Protein AF-0000000072585091 (afdb_homodimer)

pLDDT: mean 92.66, std 7.79, range [59.12, 98.44]

Sequence (164 aa):
MRILNRCPHCRTRATARSSREMSLTFREVTYQCNNPECGHTYVVNMEFARTLSPSGTPNLSLNLPLSPHVRERLAQQLELPVMRILNRCPHCRTRATARSSREMSLTFREVTYQCNNPECGHTYVVNMEFARTLSPSGTPNLSLNLPLSPHVRERLAQQLELPV

Nearest PDB structures (foldseek):
  2qep-assembly1_A  TM=6.251E-01  e=2.769E-01  Homo sapiens
  2oc3-assembly1_A  TM=5.609E-01  e=5.089E-01  Homo sapiens
  4nnd-assembly1_A  TM=5.764E-01  e=9.942E-01  Homo sapiens
  4gfu-assembly1_A  TM=4.114E-01  e=4.240E-01  Homo sapiens
  4nnd-assembly3_D  TM=4.093E-01  e=5.409E-01  Homo sapiens

InterPro domains:
  IPR007684 Zinc finger, Ogr/Delta-type [PF04606] (6-52)

Solvent-accessible surface area (backbone atoms only — not comparable to full-atom values): 9106 Å² total; per-residue (Å²): 113,86,85,82,46,55,29,72,50,76,57,38,56,30,44,60,72,48,72,46,80,76,53,74,53,31,33,40,35,33,33,35,32,66,39,86,69,32,50,29,24,32,34,30,37,39,32,65,62,34,29,66,38,75,51,63,49,69,41,83,87,58,88,75,51,65,32,72,67,41,51,54,50,52,57,53,57,73,65,48,83,128,114,86,85,82,46,54,30,70,49,75,59,39,56,30,44,61,72,50,72,46,78,77,51,74,54,32,32,40,36,34,34,35,32,68,40,85,68,32,49,28,25,32,33,31,38,37,31,65,64,33,30,65,37,74,49,63,50,69,40,84,89,58,87,76,51,64,32,72,69,42,50,54,50,50,55,52,56,72,67,48,82,129

Foldseek 3Di:
DDDFDADPPPRATKDWDDKDDPDPFKIKTWIFGPDPVCRDIDIDIGGQDEDDDDDPDDDPVDDGHHDPVVVVVVVVVVVDDD/DDDFDADPPPRATKDWDDKDDPDPFKIKTWIFGPDPVCRDIDIDIGGQDEDDDDDPDDDPVDDGHHDPVVVVVVVVVVVDDD

Structure (mmCIF, N/CA/C/O backbone):
data_AF-0000000072585091-model_v1
#
loop_
_entity.id
_entity.type
_entity.pdbx_description
1 polymer 'Phage protein'
#
loop_
_atom_site.group_PDB
_atom_site.id
_atom_site.type_symbol
_atom_site.label_atom_id
_atom_site.label_alt_id
_atom_site.label_comp_id
_atom_site.label_asym_id
_atom_site.label_entity_id
_atom_site.label_seq_id
_atom_site.pdbx_PDB_ins_code
_atom_site.Cartn_x
_atom_site.Cartn_y
_atom_site.Cartn_z
_atom_site.occupancy
_atom_site.B_iso_or_equiv
_atom_site.auth_seq_id
_atom_site.auth_comp_id
_atom_site.auth_asym_id
_atom_site.auth_atom_id
_atom_site.pdbx_PDB_model_num
ATOM 1 N N . MET A 1 1 ? -5.234 -2.775 15.078 1 60.91 1 MET A N 1
ATOM 2 C CA . MET A 1 1 ? -5.785 -3.646 14.039 1 60.91 1 MET A CA 1
ATOM 3 C C . MET A 1 1 ? -4.758 -3.9 12.945 1 60.91 1 MET A C 1
ATOM 5 O O . MET A 1 1 ? -4.137 -2.963 12.438 1 60.91 1 MET A O 1
ATOM 9 N N . ARG A 1 2 ? -4.27 -5.148 12.773 1 74.69 2 ARG A N 1
ATOM 10 C CA . ARG A 1 2 ? -3.291 -5.488 11.75 1 74.69 2 ARG A CA 1
ATOM 11 C C . ARG A 1 2 ? -3.953 -5.602 10.375 1 74.69 2 ARG A C 1
ATOM 13 O O . ARG A 1 2 ? -4.91 -6.359 10.211 1 74.69 2 ARG A O 1
ATOM 20 N N . ILE A 1 3 ? -3.689 -4.602 9.461 1 82.81 3 ILE A N 1
ATOM 21 C CA . ILE A 1 3 ? -4.242 -4.668 8.109 1 82.81 3 ILE A CA 1
ATOM 22 C C . ILE A 1 3 ? -3.629 -5.848 7.359 1 82.81 3 ILE A C 1
ATOM 24 O O . ILE A 1 3 ? -2.404 -5.973 7.277 1 82.81 3 ILE A O 1
ATOM 28 N N . LEU A 1 4 ? -4.484 -6.777 6.992 1 85.12 4 LEU A N 1
ATOM 29 C CA . LEU A 1 4 ? -4.016 -7.984 6.32 1 85.12 4 LEU A CA 1
ATOM 30 C C . LEU A 1 4 ? -4.031 -7.805 4.805 1 85.12 4 LEU A C 1
ATOM 32 O O . LEU A 1 4 ? -4.938 -7.172 4.262 1 85.12 4 LEU A O 1
ATOM 36 N N . ASN A 1 5 ? -2.963 -8.281 4.176 1 92.12 5 ASN A N 1
ATOM 37 C CA . ASN A 1 5 ? -2.914 -8.391 2.723 1 92.12 5 ASN A CA 1
ATOM 38 C C . ASN A 1 5 ? -3.092 -9.836 2.264 1 92.12 5 ASN A C 1
ATOM 40 O O . ASN A 1 5 ? -2.449 -10.742 2.795 1 92.12 5 ASN A O 1
ATOM 44 N N . ARG A 1 6 ? -3.984 -9.969 1.316 1 96.12 6 ARG A N 1
ATOM 45 C CA . ARG A 1 6 ? -4.262 -11.32 0.838 1 96.12 6 ARG A CA 1
ATOM 46 C C . ARG A 1 6 ? -3.678 -11.539 -0.554 1 96.12 6 ARG A C 1
ATOM 48 O O . ARG A 1 6 ? -3.727 -10.641 -1.4 1 96.12 6 ARG A O 1
ATOM 55 N N . CYS A 1 7 ? -3.207 -12.727 -0.746 1 97.81 7 CYS A N 1
ATOM 56 C CA . CYS A 1 7 ? -2.695 -13.133 -2.049 1 97.81 7 CYS A CA 1
ATOM 57 C C . CYS A 1 7 ? -3.779 -13.031 -3.117 1 97.81 7 CYS A C 1
ATOM 59 O O . CYS A 1 7 ? -4.895 -13.516 -2.922 1 97.81 7 CYS A O 1
ATOM 61 N N . PRO A 1 8 ? -3.477 -12.461 -4.246 1 96.88 8 PRO A N 1
ATOM 62 C CA . PRO A 1 8 ? -4.496 -12.336 -5.289 1 96.88 8 PRO A CA 1
ATOM 63 C C . PRO A 1 8 ? -4.867 -13.68 -5.918 1 96.88 8 PRO A C 1
ATOM 65 O O . PRO A 1 8 ? -5.926 -13.805 -6.539 1 96.88 8 PRO A O 1
ATOM 68 N N . HIS A 1 9 ? -4.062 -14.602 -5.73 1 97.62 9 HIS A N 1
ATOM 69 C CA . HIS A 1 9 ? -4.289 -15.883 -6.383 1 97.62 9 HIS A CA 1
ATOM 70 C C . HIS A 1 9 ? -5.137 -16.812 -5.512 1 97.62 9 HIS A C 1
ATOM 72 O O . HIS A 1 9 ? -6.121 -17.375 -5.984 1 97.62 9 HIS A O 1
ATOM 78 N N . CYS A 1 10 ? -4.754 -16.953 -4.25 1 97.44 10 CYS A N 1
ATOM 79 C CA . CYS A 1 10 ? -5.41 -17.969 -3.436 1 97.44 10 CYS A CA 1
ATOM 80 C C . CYS A 1 10 ? -6.094 -17.344 -2.229 1 97.44 10 CYS A C 1
ATOM 82 O O . CYS A 1 10 ? -6.734 -18.031 -1.438 1 97.44 10 CYS A O 1
ATOM 84 N N . ARG A 1 11 ? -5.875 -16.156 -1.949 1 96.62 11 ARG A N 1
ATOM 85 C CA . ARG A 1 11 ? -6.543 -15.328 -0.948 1 96.62 11 ARG A CA 1
ATOM 86 C C . ARG A 1 11 ? -6.043 -15.656 0.455 1 96.62 11 ARG A C 1
ATOM 88 O O . A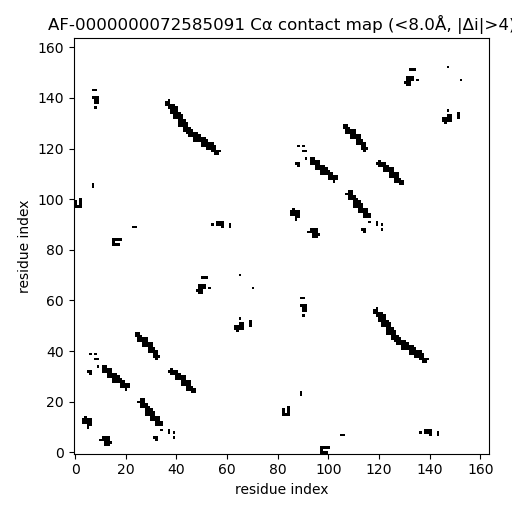RG A 1 11 ? -6.605 -15.188 1.446 1 96.62 11 ARG A O 1
ATOM 95 N N . THR A 1 12 ? -5.023 -16.453 0.562 1 97.81 12 THR A N 1
ATOM 96 C CA . THR A 1 12 ? -4.367 -16.656 1.848 1 97.81 12 THR A CA 1
ATOM 97 C C . THR A 1 12 ? -3.596 -15.406 2.266 1 97.81 12 THR A C 1
ATOM 99 O O . THR A 1 12 ? -3.18 -14.617 1.419 1 97.81 12 THR A O 1
ATOM 102 N N . ARG A 1 13 ? -3.4 -15.242 3.518 1 96.5 13 ARG A N 1
ATOM 103 C CA . ARG A 1 13 ? -2.662 -14.094 4.035 1 96.5 13 ARG A CA 1
ATOM 104 C C . ARG A 1 13 ? -1.242 -14.062 3.475 1 96.5 13 ARG A C 1
ATOM 106 O O . ARG A 1 13 ? -0.581 -15.094 3.385 1 96.5 13 ARG A O 1
ATOM 113 N N . ALA A 1 14 ? -0.889 -12.852 3.117 1 96.81 14 ALA A N 1
ATOM 114 C CA . ALA A 1 14 ? 0.485 -12.625 2.68 1 96.81 14 ALA A CA 1
ATOM 115 C C . ALA A 1 14 ? 1.237 -11.742 3.67 1 96.81 14 ALA A C 1
ATOM 117 O O . ALA A 1 14 ? 0.659 -10.82 4.258 1 96.81 14 ALA A O 1
ATOM 118 N N . THR A 1 15 ? 2.518 -12.016 3.781 1 95.62 15 THR A N 1
ATOM 119 C CA . THR A 1 15 ? 3.346 -11.258 4.715 1 95.62 15 THR A CA 1
ATOM 120 C C . THR A 1 15 ? 4.289 -10.32 3.969 1 95.62 15 THR A C 1
ATOM 122 O O . THR A 1 15 ? 4.887 -10.703 2.963 1 95.62 15 THR A O 1
ATOM 125 N N . ALA A 1 16 ? 4.383 -9.109 4.496 1 95.44 16 ALA A N 1
ATOM 126 C CA . ALA A 1 16 ? 5.363 -8.172 3.957 1 95.44 16 ALA A CA 1
ATOM 127 C C . ALA A 1 16 ? 6.781 -8.586 4.332 1 95.44 16 ALA A C 1
ATOM 129 O O . ALA A 1 16 ? 7.074 -8.836 5.504 1 95.44 16 ALA A O 1
ATOM 130 N N . ARG A 1 17 ? 7.672 -8.633 3.342 1 95.56 17 ARG A N 1
ATOM 131 C CA . ARG A 1 17 ? 9.016 -9.133 3.586 1 95.56 17 ARG A CA 1
ATOM 132 C C . ARG A 1 17 ? 10.039 -8 3.521 1 95.56 17 ARG A C 1
ATOM 134 O O . ARG A 1 17 ? 11 -7.984 4.297 1 95.56 17 ARG A O 1
ATOM 141 N N . SER A 1 18 ? 9.922 -7.133 2.588 1 95.62 18 SER A N 1
ATOM 142 C CA . SER A 1 18 ? 10.836 -6.012 2.389 1 95.62 18 SER A CA 1
ATOM 143 C C . SER A 1 18 ? 10.109 -4.812 1.78 1 95.62 18 SER A C 1
ATOM 145 O O . SER A 1 18 ? 8.984 -4.945 1.289 1 95.62 18 SER A O 1
ATOM 147 N N . SER A 1 19 ? 10.648 -3.684 1.958 1 95.19 19 SER A N 1
ATOM 148 C CA . SER A 1 19 ? 10.086 -2.471 1.375 1 95.19 19 SER A CA 1
ATOM 149 C C . SER A 1 19 ? 11.188 -1.521 0.911 1 95.19 19 SER A C 1
ATOM 151 O O . SER A 1 19 ? 12.328 -1.61 1.37 1 95.19 19 SER A O 1
ATOM 153 N N . ARG A 1 20 ? 10.898 -0.759 -0.047 1 95.25 20 ARG A N 1
ATOM 154 C CA . ARG A 1 20 ? 11.781 0.278 -0.57 1 95.25 20 ARG A CA 1
ATOM 155 C C . ARG A 1 20 ? 11.039 1.6 -0.732 1 95.25 20 ARG A C 1
ATOM 157 O O . ARG A 1 20 ? 10.016 1.663 -1.415 1 95.25 20 ARG A O 1
ATOM 164 N N . GLU A 1 21 ? 11.555 2.561 -0.037 1 94.94 21 GLU A N 1
ATOM 165 C CA . GLU A 1 21 ? 10.984 3.898 -0.176 1 94.94 21 GLU A CA 1
ATOM 166 C C . GLU A 1 21 ? 11.484 4.578 -1.448 1 94.94 21 GLU A C 1
ATOM 168 O O . GLU A 1 21 ? 12.664 4.906 -1.564 1 94.94 21 GLU A O 1
ATOM 173 N N . MET A 1 22 ? 10.633 4.797 -2.41 1 96.12 22 MET A N 1
ATOM 174 C CA . MET A 1 22 ? 10.992 5.41 -3.686 1 96.12 22 MET A CA 1
ATOM 175 C C . MET A 1 22 ? 10.906 6.93 -3.604 1 96.12 22 MET A C 1
ATOM 177 O O . MET A 1 22 ? 11.633 7.637 -4.301 1 96.12 22 MET A O 1
ATOM 181 N N . SER A 1 23 ? 10.016 7.586 -2.932 1 95.25 23 SER A N 1
ATOM 182 C CA . SER A 1 23 ? 9.812 8.992 -2.6 1 95.25 23 SER A CA 1
ATOM 183 C C . SER A 1 23 ? 9.078 9.148 -1.272 1 95.25 23 SER A C 1
ATOM 185 O O . SER A 1 23 ? 8.781 8.156 -0.603 1 95.25 23 SER A O 1
ATOM 187 N N . LEU A 1 24 ? 8.734 10.336 -0.865 1 93.56 24 LEU A N 1
ATOM 188 C CA . LEU A 1 24 ? 8.047 10.594 0.395 1 93.56 24 LEU A CA 1
ATOM 189 C C . LEU A 1 24 ? 6.605 10.086 0.345 1 93.56 24 LEU A C 1
ATOM 191 O O . LEU A 1 24 ? 5.977 9.891 1.388 1 93.56 24 LEU A O 1
ATOM 195 N N . THR A 1 25 ? 6.117 9.93 -0.901 1 96 25 THR A N 1
ATOM 196 C CA . THR A 1 25 ? 4.703 9.602 -1.035 1 96 25 THR A CA 1
ATOM 197 C C . THR A 1 25 ? 4.52 8.289 -1.782 1 96 25 THR A C 1
ATOM 199 O O . THR A 1 25 ? 3.41 7.957 -2.209 1 96 25 THR A O 1
ATOM 202 N N . PHE A 1 26 ? 5.676 7.605 -2.088 1 96.69 26 PHE A N 1
ATOM 203 C CA . PHE A 1 26 ? 5.602 6.395 -2.893 1 96.69 26 PHE A CA 1
ATOM 204 C C . PHE A 1 26 ? 6.586 5.348 -2.383 1 96.69 26 PHE A C 1
ATOM 206 O O . PHE A 1 26 ? 7.773 5.629 -2.223 1 96.69 26 PHE A O 1
ATOM 213 N N . ARG A 1 27 ? 6.117 4.125 -2.15 1 96.75 27 ARG A N 1
ATOM 214 C CA . ARG A 1 27 ? 6.922 3.006 -1.669 1 96.75 27 ARG A CA 1
ATOM 215 C C . ARG A 1 27 ? 6.492 1.698 -2.324 1 96.75 27 ARG A C 1
ATOM 217 O O . ARG A 1 27 ? 5.324 1.528 -2.678 1 96.75 27 ARG A O 1
ATOM 224 N N . GLU A 1 28 ? 7.496 0.746 -2.4 1 97.31 28 GLU A N 1
ATOM 225 C CA . GLU A 1 28 ? 7.207 -0.612 -2.852 1 97.31 28 GLU A CA 1
ATOM 226 C C . GLU A 1 28 ? 7.387 -1.62 -1.72 1 97.31 28 GLU A C 1
ATOM 228 O O . GLU A 1 28 ? 8.367 -1.553 -0.973 1 97.31 28 GLU A O 1
ATOM 233 N N . VAL A 1 29 ? 6.48 -2.475 -1.636 1 96.88 29 VAL A N 1
ATOM 234 C CA . VAL A 1 29 ? 6.57 -3.52 -0.622 1 96.88 29 VAL A CA 1
ATOM 235 C C . VAL A 1 29 ? 6.488 -4.891 -1.286 1 96.88 29 VAL A C 1
ATOM 237 O O . VAL A 1 29 ? 5.664 -5.109 -2.178 1 96.88 29 VAL A O 1
ATOM 240 N N . THR A 1 30 ? 7.344 -5.766 -0.864 1 97.5 30 THR A N 1
ATOM 241 C CA . THR A 1 30 ? 7.324 -7.141 -1.347 1 97.5 30 THR A CA 1
ATOM 242 C C . THR A 1 30 ? 6.559 -8.039 -0.382 1 97.5 30 THR A C 1
ATOM 244 O O . THR A 1 30 ? 6.875 -8.094 0.809 1 97.5 30 THR A O 1
ATOM 247 N N . TYR A 1 31 ? 5.57 -8.703 -0.985 1 97.31 31 TYR A N 1
ATOM 248 C CA . TYR A 1 31 ? 4.766 -9.625 -0.193 1 97.31 31 TYR A CA 1
ATOM 249 C C . TYR A 1 31 ? 5.043 -11.07 -0.592 1 97.31 31 TYR A C 1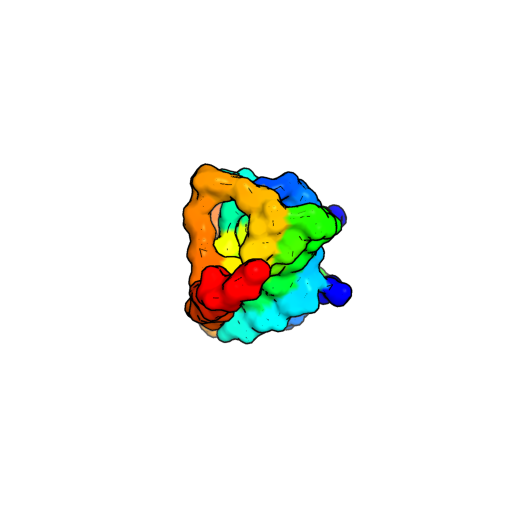
ATOM 251 O O . TYR A 1 31 ? 5.316 -11.359 -1.76 1 97.31 31 TYR A O 1
ATOM 259 N N . GLN A 1 32 ? 4.883 -11.898 0.462 1 98.19 32 GLN A N 1
ATOM 260 C CA . GLN A 1 32 ? 4.965 -13.336 0.233 1 98.19 32 GLN A CA 1
ATOM 261 C C . GLN A 1 32 ? 3.738 -14.055 0.788 1 98.19 32 GLN A C 1
ATOM 263 O O . GLN A 1 32 ? 3.387 -13.883 1.956 1 98.19 32 GLN A O 1
ATOM 268 N N . CYS A 1 33 ? 3.113 -14.797 -0.131 1 98.38 33 CYS A N 1
ATOM 269 C CA . CYS A 1 33 ? 1.958 -15.594 0.273 1 98.38 33 CYS A CA 1
ATOM 270 C C . CYS A 1 33 ? 2.355 -16.656 1.287 1 98.38 33 CYS A C 1
ATOM 272 O O . CYS A 1 33 ? 3.381 -17.328 1.126 1 98.38 33 CYS A O 1
ATOM 274 N N . ASN A 1 34 ? 1.454 -16.891 2.301 1 98.19 34 ASN A N 1
ATOM 275 C CA . ASN A 1 34 ? 1.756 -17.844 3.371 1 98.19 34 ASN A CA 1
ATOM 276 C C . ASN A 1 34 ? 1.247 -19.234 3.043 1 98.19 34 ASN A C 1
ATOM 278 O O . ASN A 1 34 ? 1.411 -20.172 3.836 1 98.19 34 ASN A O 1
ATOM 282 N N . ASN A 1 35 ? 0.536 -19.469 1.938 1 98.44 35 ASN A N 1
ATOM 283 C CA . ASN A 1 35 ? 0.11 -20.781 1.473 1 98.44 35 ASN A CA 1
ATOM 284 C C . ASN A 1 35 ? 1.247 -21.516 0.78 1 98.44 35 ASN A C 1
ATOM 286 O O . ASN A 1 35 ? 1.674 -21.141 -0.31 1 98.44 35 ASN A O 1
ATOM 290 N N . PRO A 1 36 ? 1.693 -22.609 1.417 1 98 36 PRO A N 1
ATOM 291 C CA . PRO A 1 36 ? 2.832 -23.328 0.826 1 98 36 PRO A CA 1
ATOM 292 C C . PRO A 1 36 ? 2.525 -23.875 -0.562 1 98 36 PRO A C 1
ATOM 294 O O . PRO A 1 36 ? 3.438 -24.078 -1.369 1 98 36 PRO A O 1
ATOM 297 N N . GLU A 1 37 ? 1.265 -24.125 -0.903 1 98.31 37 GLU A N 1
ATOM 298 C CA . GLU A 1 37 ? 0.886 -24.625 -2.217 1 98.31 37 GLU A CA 1
ATOM 299 C C . GLU A 1 37 ? 0.881 -23.516 -3.262 1 98.31 37 GLU A C 1
ATOM 301 O O . GLU A 1 37 ? 0.973 -23.781 -4.461 1 98.31 37 GLU A O 1
ATOM 306 N N . CYS A 1 38 ? 0.726 -22.312 -2.951 1 98.25 38 CYS A N 1
ATOM 307 C CA . CYS A 1 38 ? 0.716 -21.141 -3.812 1 98.25 38 CYS A CA 1
ATOM 308 C C . CYS A 1 38 ? 2.102 -20.516 -3.891 1 98.25 38 CYS A C 1
ATOM 310 O O . CYS A 1 38 ? 2.697 -20.438 -4.969 1 98.25 38 CYS A O 1
ATOM 312 N N . GLY A 1 39 ? 2.672 -20.016 -2.846 1 98 39 GLY A N 1
ATOM 313 C CA . GLY A 1 39 ? 4.023 -19.5 -2.736 1 98 39 GLY A CA 1
ATOM 314 C C . GLY A 1 39 ? 4.23 -18.203 -3.514 1 98 39 GLY A C 1
ATOM 315 O O . GLY A 1 39 ? 5.367 -17.797 -3.734 1 98 39 GLY A O 1
ATOM 316 N N . HIS A 1 40 ? 3.221 -17.594 -3.998 1 98.06 40 HIS A N 1
ATOM 317 C CA . HIS A 1 40 ? 3.309 -16.375 -4.797 1 98.06 40 HIS A CA 1
ATOM 318 C C . HIS A 1 40 ? 4.07 -15.289 -4.051 1 98.06 40 HIS A C 1
ATOM 320 O O . HIS A 1 40 ? 3.873 -15.094 -2.85 1 98.06 40 HIS A O 1
ATOM 326 N N . THR A 1 41 ? 5.062 -14.617 -4.707 1 98.25 41 THR A N 1
ATOM 327 C CA . THR A 1 41 ? 5.758 -13.43 -4.227 1 98.25 41 THR A CA 1
ATOM 328 C C . THR A 1 41 ? 5.574 -12.266 -5.195 1 98.25 41 THR A C 1
ATOM 330 O O . THR A 1 41 ? 5.766 -12.422 -6.402 1 98.25 41 THR A O 1
ATOM 333 N N . TYR A 1 42 ? 5.164 -11.172 -4.668 1 98 42 TYR A N 1
ATOM 334 C CA . TYR A 1 42 ? 4.793 -10.078 -5.555 1 98 42 TYR A CA 1
ATOM 335 C C . TYR A 1 42 ? 5.074 -8.727 -4.906 1 98 42 TYR A C 1
ATOM 337 O O . TYR A 1 42 ? 5.258 -8.648 -3.689 1 98 42 TYR A O 1
ATOM 345 N N . VAL A 1 43 ? 5.105 -7.734 -5.688 1 98.25 43 VAL A N 1
ATOM 346 C CA . VAL A 1 43 ? 5.367 -6.367 -5.25 1 98.25 43 VAL A CA 1
ATOM 347 C C . VAL A 1 43 ? 4.082 -5.551 -5.312 1 98.25 43 VAL A C 1
ATOM 349 O O . VAL A 1 43 ? 3.326 -5.641 -6.285 1 98.25 43 VAL A O 1
ATOM 352 N N . VAL A 1 44 ? 3.861 -4.793 -4.27 1 97.56 44 VAL A N 1
ATOM 353 C CA . VAL A 1 44 ? 2.727 -3.877 -4.184 1 97.56 44 VAL A CA 1
ATOM 354 C C . VAL A 1 44 ? 3.229 -2.436 -4.141 1 97.56 44 VAL A C 1
ATOM 356 O O . VAL A 1 44 ? 4.152 -2.115 -3.393 1 97.56 44 VAL A O 1
ATOM 359 N N . ASN A 1 45 ? 2.672 -1.615 -5.02 1 97.81 45 ASN A N 1
ATOM 360 C CA . ASN A 1 45 ? 2.896 -0.177 -4.934 1 97.81 45 ASN A CA 1
ATOM 361 C C . ASN A 1 45 ? 2.023 0.464 -3.857 1 97.81 45 ASN A C 1
ATOM 363 O O . ASN A 1 45 ? 0.806 0.272 -3.846 1 97.81 45 ASN A O 1
ATOM 367 N N . MET A 1 46 ? 2.705 1.186 -3.012 1 97.38 46 MET A N 1
ATOM 368 C CA . MET A 1 46 ? 2.014 1.988 -2.006 1 97.38 46 MET A CA 1
ATOM 369 C C . MET A 1 46 ? 2.154 3.477 -2.309 1 97.38 46 MET A C 1
ATOM 371 O O . MET A 1 46 ? 3.232 4.051 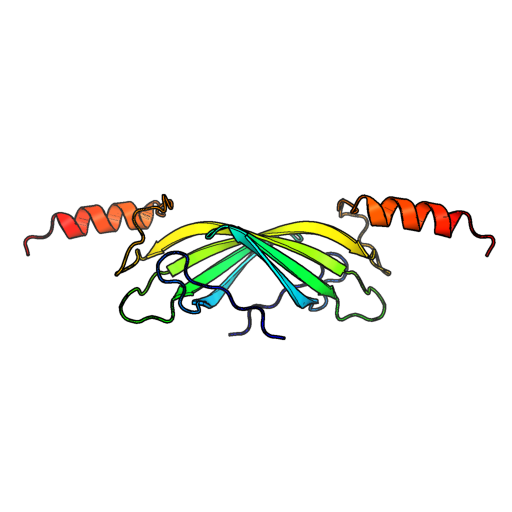-2.139 1 97.38 46 MET A O 1
ATOM 375 N N . GLU A 1 47 ? 1.036 4.148 -2.648 1 97.38 47 GLU A N 1
ATOM 376 C CA . GLU A 1 47 ? 1.075 5.543 -3.08 1 97.38 47 GLU A CA 1
ATOM 377 C C . GLU A 1 47 ? 0.065 6.387 -2.311 1 97.38 47 GLU A C 1
ATOM 379 O O . GLU A 1 47 ? -1.101 6.008 -2.184 1 97.38 47 GLU A O 1
ATOM 384 N N . PHE A 1 48 ? 0.612 7.516 -1.866 1 97.12 48 PHE A N 1
ATOM 385 C CA . PHE A 1 48 ? -0.293 8.469 -1.231 1 97.12 48 PHE A CA 1
ATOM 386 C C . PHE A 1 48 ? -1.445 8.82 -2.164 1 97.12 48 PHE A C 1
ATOM 388 O O . PHE A 1 48 ? -1.228 9.172 -3.326 1 97.12 48 PHE A O 1
ATOM 395 N N . ALA A 1 49 ? -2.678 8.75 -1.617 1 97.38 49 ALA A N 1
ATOM 396 C CA . ALA A 1 49 ? -3.83 9.062 -2.459 1 97.38 49 ALA A CA 1
ATOM 397 C C . ALA A 1 49 ? -4.434 10.414 -2.088 1 97.38 49 ALA A C 1
ATOM 399 O O . ALA A 1 49 ? -4.586 11.289 -2.943 1 97.38 49 ALA A O 1
ATOM 400 N N . ARG A 1 50 ? -4.773 10.602 -0.811 1 96.88 50 ARG A N 1
ATOM 401 C CA . ARG A 1 50 ? -5.418 11.844 -0.392 1 96.88 50 ARG A CA 1
ATOM 402 C C . ARG A 1 50 ? -5.301 12.039 1.116 1 96.88 50 ARG A C 1
ATOM 404 O O . ARG A 1 50 ? -5.109 11.078 1.859 1 96.88 50 ARG A O 1
ATOM 411 N N . THR A 1 51 ? -5.586 13.312 1.517 1 97.19 51 THR A N 1
ATOM 412 C CA . THR A 1 51 ? -5.582 13.672 2.932 1 97.19 51 THR A CA 1
ATOM 413 C C . THR A 1 51 ? -7 13.664 3.496 1 97.19 51 THR A C 1
ATOM 415 O O . THR A 1 51 ? -7.914 14.234 2.896 1 97.19 51 THR A O 1
ATOM 418 N N . LEU A 1 52 ? -7.137 12.945 4.535 1 97.06 52 LEU A N 1
ATOM 419 C CA . LEU A 1 52 ? -8.422 12.969 5.23 1 97.06 52 LEU A CA 1
ATOM 420 C C . LEU A 1 52 ? -8.43 14.039 6.316 1 97.06 52 LEU A C 1
ATOM 422 O O . LEU A 1 52 ? -9.461 14.672 6.559 1 97.06 52 LEU A O 1
ATOM 426 N N . SER A 1 53 ? -7.363 14.18 7.051 1 96.88 53 SER A N 1
ATOM 427 C CA . SER A 1 53 ? -7.133 15.211 8.055 1 96.88 53 SER A CA 1
ATOM 428 C C . SER A 1 53 ? -5.746 15.836 7.895 1 96.88 53 SER A C 1
ATOM 430 O O . SER A 1 53 ? -4.738 15.125 7.906 1 96.88 53 SER A O 1
ATOM 432 N N . PRO A 1 54 ? -5.711 17.141 7.797 1 96 54 PRO A N 1
ATOM 433 C CA . PRO A 1 54 ? -4.43 17.781 7.504 1 96 54 PRO A CA 1
ATOM 434 C C . PRO A 1 54 ? -3.453 17.719 8.68 1 96 54 PRO A C 1
ATOM 436 O O . PRO A 1 54 ? -3.877 17.594 9.828 1 96 54 PRO A O 1
ATOM 439 N N . SER A 1 55 ? -2.232 17.781 8.273 1 97.19 55 SER A N 1
ATOM 440 C CA . SER A 1 55 ? -1.155 17.766 9.258 1 97.19 55 SER A CA 1
ATOM 441 C C . SER A 1 55 ? -1.121 19.062 10.062 1 97.19 55 SER A C 1
ATOM 443 O O . SER A 1 55 ? -1.331 20.141 9.516 1 97.19 55 SER A O 1
ATOM 445 N N . GLY A 1 56 ? -0.727 18.906 11.406 1 96.88 56 GLY A N 1
ATOM 446 C CA . GLY A 1 56 ? -0.474 20.062 12.242 1 96.88 56 GLY A CA 1
ATOM 447 C C . GLY A 1 56 ? 0.908 20.656 12.039 1 96.88 56 GLY A C 1
ATOM 448 O O . GLY A 1 56 ? 1.182 21.766 12.492 1 96.88 56 GLY A O 1
ATOM 449 N N . THR A 1 57 ? 1.843 19.969 11.438 1 96.44 57 THR A N 1
ATOM 450 C CA . THR A 1 57 ? 3.193 20.406 11.078 1 96.44 57 THR A CA 1
ATOM 451 C C . THR A 1 57 ? 3.473 20.141 9.602 1 96.44 57 THR A C 1
ATOM 453 O O . THR A 1 57 ? 4.344 19.328 9.266 1 96.44 57 THR A O 1
ATOM 456 N N . PRO A 1 58 ? 2.844 20.891 8.703 1 95.75 58 PRO A N 1
ATOM 457 C CA . PRO A 1 58 ? 2.902 20.547 7.277 1 95.75 58 PRO A CA 1
ATOM 458 C C . PRO A 1 58 ? 4.293 20.766 6.68 1 95.75 58 PRO A C 1
ATOM 460 O O . PRO A 1 58 ? 4.984 21.719 7.035 1 95.75 58 PRO A O 1
ATOM 463 N N . ASN A 1 59 ? 4.668 19.734 5.926 1 95.88 59 ASN A N 1
ATOM 464 C CA . ASN A 1 59 ? 5.801 19.922 5.027 1 95.88 59 ASN A CA 1
ATOM 465 C C . ASN A 1 59 ? 5.398 20.672 3.764 1 95.88 59 ASN A C 1
ATOM 467 O O . ASN A 1 59 ? 4.719 20.125 2.896 1 95.88 59 ASN A O 1
ATOM 471 N N . LEU A 1 60 ? 5.906 21.844 3.611 1 91.5 60 LEU A N 1
ATOM 472 C CA . LEU A 1 60 ? 5.445 22.766 2.576 1 91.5 60 LEU A CA 1
ATOM 473 C C . LEU A 1 60 ? 5.992 22.359 1.211 1 91.5 60 LEU A C 1
ATOM 475 O O . LEU A 1 60 ? 5.52 22.844 0.181 1 91.5 60 LEU A O 1
ATOM 479 N N . SER A 1 61 ? 6.898 21.469 1.174 1 92.25 61 SER A N 1
ATOM 480 C CA . SER A 1 61 ? 7.438 21 -0.098 1 92.25 61 SER A CA 1
ATOM 481 C C . SER A 1 61 ? 6.512 19.984 -0.748 1 92.25 61 SER A C 1
ATOM 483 O O . SER A 1 61 ? 6.695 19.625 -1.912 1 92.25 61 SER A O 1
ATOM 485 N N . LEU A 1 62 ? 5.609 19.5 0.053 1 92.69 62 LEU A N 1
ATOM 486 C CA . LEU A 1 62 ? 4.711 18.453 -0.43 1 92.69 62 LEU A CA 1
ATOM 487 C C . LEU A 1 62 ? 3.396 19.062 -0.919 1 92.69 62 LEU A C 1
ATOM 489 O O . LEU A 1 62 ? 2.865 19.984 -0.302 1 92.69 62 LEU A O 1
ATOM 493 N N . ASN A 1 63 ? 3.066 18.734 -2.059 1 88.94 63 ASN A N 1
ATOM 494 C CA . ASN A 1 63 ? 1.752 19.094 -2.586 1 88.94 63 ASN A CA 1
ATOM 495 C C . ASN A 1 63 ? 0.803 17.891 -2.57 1 88.94 63 ASN A C 1
ATOM 497 O O . ASN A 1 63 ? 0.656 17.203 -3.578 1 88.94 63 ASN A O 1
ATOM 501 N N . LEU A 1 64 ? 0.066 17.703 -1.464 1 91.94 64 LEU A N 1
ATOM 502 C CA . LEU A 1 64 ? -0.805 16.547 -1.283 1 91.94 64 LEU A CA 1
ATOM 503 C C . LEU A 1 64 ? -2.271 16.953 -1.42 1 91.94 64 LEU A C 1
ATOM 505 O O . LEU A 1 64 ? -2.709 17.938 -0.824 1 91.94 64 LEU A O 1
ATOM 509 N N . PRO A 1 65 ? -2.916 16.188 -2.148 1 91.25 65 PRO A N 1
ATOM 510 C CA . PRO A 1 65 ? -4.332 16.516 -2.346 1 91.25 65 PRO A CA 1
ATOM 511 C C . PRO A 1 65 ? -5.164 16.312 -1.081 1 91.25 65 PRO A C 1
ATOM 513 O O . PRO A 1 65 ? -4.906 15.383 -0.31 1 91.25 65 PRO A O 1
ATOM 516 N N . LEU A 1 66 ? -6.145 17.203 -0.951 1 91.62 66 LEU A N 1
ATOM 517 C CA . LEU A 1 66 ? -7.125 17.062 0.121 1 91.62 66 LEU A CA 1
ATOM 518 C C . LEU A 1 66 ? -8.375 16.328 -0.374 1 91.62 66 LEU A C 1
ATOM 520 O O . LEU A 1 66 ? -8.812 16.547 -1.507 1 91.62 66 LEU A O 1
ATOM 524 N N . SER A 1 67 ? -8.945 15.547 0.485 1 92.31 67 SER A N 1
ATOM 525 C CA . SER A 1 67 ? -10.25 15.008 0.129 1 92.31 67 SER A CA 1
ATOM 526 C C . SER A 1 67 ? -11.289 16.109 0.005 1 92.31 67 SER A C 1
ATOM 528 O O . SER A 1 67 ? -11.188 17.156 0.663 1 92.31 67 SER A O 1
ATOM 530 N N . PRO A 1 68 ? -12.227 15.883 -0.947 1 88.44 68 PRO A N 1
ATOM 531 C CA . PRO A 1 68 ? -13.219 16.938 -1.166 1 88.44 68 PRO A CA 1
ATOM 532 C C . PRO A 1 68 ? -13.945 17.344 0.115 1 88.44 68 PRO A C 1
ATOM 534 O O . PRO A 1 68 ? -14.18 18.531 0.349 1 88.44 68 PRO A O 1
ATOM 537 N N . HIS A 1 69 ? -14.305 16.453 0.901 1 88.19 69 HIS A N 1
ATOM 538 C CA . HIS A 1 69 ? -15.047 16.766 2.117 1 88.19 69 HIS A CA 1
ATOM 539 C C . HIS A 1 69 ? -14.195 17.547 3.104 1 88.19 69 HIS A C 1
ATOM 541 O O . HIS A 1 69 ? -14.688 18.469 3.771 1 88.19 69 HIS A O 1
ATOM 547 N N . VAL A 1 70 ? -13.023 17.25 3.16 1 85.62 70 VAL A N 1
ATOM 548 C CA . VAL A 1 70 ? -12.133 17.922 4.094 1 85.62 70 VAL A CA 1
ATOM 549 C C . VAL A 1 70 ? -11.906 19.359 3.643 1 85.62 70 VAL A C 1
ATOM 551 O O . VAL A 1 70 ? -11.891 20.281 4.465 1 85.62 70 VAL A O 1
ATOM 554 N N . ARG A 1 71 ? -11.789 19.5 2.385 1 87.31 71 ARG A N 1
ATOM 555 C CA . ARG A 1 71 ? -11.609 20.844 1.847 1 87.31 71 ARG A CA 1
ATOM 556 C C . ARG A 1 71 ? -12.766 21.75 2.254 1 87.31 71 ARG A C 1
ATOM 558 O O . ARG A 1 71 ? -12.547 22.891 2.686 1 87.31 71 ARG A O 1
ATOM 565 N N . GLU A 1 72 ? -13.891 21.203 2.123 1 88.06 72 GLU A N 1
ATOM 566 C CA . GLU A 1 72 ? -15.086 21.969 2.463 1 88.06 72 GLU A CA 1
ATOM 567 C C . GLU A 1 72 ? -15.133 22.297 3.955 1 88.06 72 GLU A C 1
ATOM 569 O O . GLU A 1 72 ? -15.453 23.422 4.344 1 88.06 72 GLU A O 1
ATOM 574 N N . ARG A 1 73 ? -14.773 21.406 4.727 1 86 73 ARG A N 1
ATOM 575 C CA . ARG A 1 73 ? -14.797 21.578 6.176 1 86 73 ARG A CA 1
ATOM 576 C C . ARG A 1 73 ? -13.773 22.609 6.621 1 86 73 ARG A C 1
ATOM 578 O O . ARG A 1 73 ? -14.062 23.453 7.484 1 86 73 ARG A O 1
ATOM 585 N N . LEU A 1 74 ? -12.664 22.531 6.078 1 84.62 74 LEU A N 1
ATOM 586 C CA . LEU A 1 74 ? -11.609 23.484 6.441 1 84.62 74 LEU A CA 1
ATOM 587 C C . LEU A 1 74 ? -12.008 24.906 6.062 1 84.62 74 LEU A C 1
ATOM 589 O O . LEU A 1 74 ? -11.797 25.828 6.836 1 84.62 74 LEU A O 1
ATOM 593 N N . ALA A 1 75 ? -12.609 25.047 4.879 1 86.44 75 ALA A N 1
ATOM 594 C CA . ALA A 1 75 ? -13.078 26.359 4.438 1 86.44 75 ALA A CA 1
ATOM 595 C C . ALA A 1 75 ? -14.094 26.938 5.422 1 86.44 75 ALA A C 1
ATOM 597 O O . ALA A 1 75 ? -14.062 28.141 5.723 1 86.44 75 ALA A O 1
ATOM 598 N N . GLN A 1 76 ? -14.867 26.172 5.93 1 85.12 76 GLN A N 1
ATOM 599 C CA . GLN A 1 76 ? -15.891 26.609 6.879 1 85.12 76 GLN A CA 1
ATOM 600 C C . GLN A 1 76 ? -15.266 26.984 8.219 1 85.12 76 GLN A C 1
ATOM 602 O O . GLN A 1 76 ? -15.68 27.969 8.844 1 85.12 76 GLN A O 1
ATOM 607 N N . GLN A 1 77 ? -14.32 26.172 8.641 1 83.31 77 GLN A N 1
ATOM 608 C CA . GLN A 1 77 ? -13.656 26.453 9.914 1 83.31 77 GLN A CA 1
ATOM 609 C C . GLN A 1 77 ? -12.906 27.766 9.867 1 83.31 77 GLN A C 1
ATOM 611 O O . GLN A 1 77 ? -12.852 28.5 10.859 1 83.31 77 GLN A O 1
ATOM 616 N N . LEU A 1 78 ? -12.359 28.047 8.703 1 82.88 78 LEU A N 1
ATOM 617 C CA . LEU A 1 78 ? -11.594 29.281 8.555 1 82.88 78 LEU A CA 1
ATOM 618 C C . LEU A 1 78 ? -12.523 30.484 8.547 1 82.88 78 LEU A C 1
ATOM 620 O O . LEU A 1 78 ? -12.086 31.625 8.773 1 82.88 78 LEU A O 1
ATOM 624 N N . GLU A 1 79 ? -13.766 30.25 8.367 1 83.56 79 GLU A N 1
ATOM 625 C CA . GLU A 1 79 ? -14.742 31.328 8.367 1 83.56 79 GLU A CA 1
ATOM 626 C C . GLU A 1 79 ? -15.273 31.594 9.773 1 83.56 79 GLU A C 1
ATOM 628 O O . GLU A 1 79 ? -15.93 32.594 10.023 1 83.56 79 GLU A O 1
ATOM 633 N N . LEU A 1 80 ? -15.078 30.625 10.641 1 77.25 80 LEU A N 1
ATOM 634 C CA . LEU A 1 80 ? -15.547 30.812 12.008 1 77.25 80 LEU A CA 1
ATOM 635 C C . LEU A 1 80 ? -14.711 31.875 12.727 1 77.25 80 LEU A C 1
ATOM 637 O O . LEU A 1 80 ? -13.484 31.844 12.656 1 77.25 80 LEU A O 1
ATOM 641 N N . PRO A 1 81 ? -15.258 32.875 13.195 1 71.44 81 PRO A N 1
ATOM 642 C CA . PRO A 1 81 ? -14.523 33.906 13.938 1 71.44 81 PRO A CA 1
ATOM 643 C C . PRO A 1 81 ? -13.805 33.344 15.164 1 71.44 81 PRO A C 1
ATOM 645 O O . PRO A 1 81 ? -14.328 32.438 15.828 1 71.44 81 PRO A O 1
ATOM 648 N N . VAL A 1 82 ? -12.383 33.375 15.109 1 59.12 82 VAL A N 1
ATOM 649 C CA . VAL A 1 82 ? -11.633 33.031 16.312 1 59.12 82 VAL A CA 1
ATOM 650 C C . VAL A 1 82 ? -12.016 33.938 17.453 1 59.12 82 VAL A C 1
ATOM 652 O O . VAL A 1 82 ? -12.344 35.125 17.234 1 59.12 82 VAL A O 1
ATOM 655 N N . MET B 1 1 ? 9.477 -9.102 10.062 1 60.66 1 MET B N 1
ATOM 656 C CA . MET B 1 1 ? 9.836 -7.691 9.961 1 60.66 1 MET B CA 1
ATOM 657 C C . MET B 1 1 ? 8.609 -6.832 9.68 1 60.66 1 MET B C 1
ATOM 659 O O . MET B 1 1 ? 7.801 -7.16 8.812 1 60.66 1 MET B O 1
ATOM 663 N N . ARG B 1 2 ? 8.188 -5.922 10.633 1 74.75 2 ARG B N 1
ATOM 664 C CA . ARG B 1 2 ? 7.027 -5.055 10.453 1 74.75 2 ARG B CA 1
ATOM 665 C C . ARG B 1 2 ? 7.359 -3.883 9.539 1 74.75 2 ARG B C 1
ATOM 667 O O . ARG B 1 2 ? 8.312 -3.145 9.781 1 74.75 2 ARG B O 1
ATOM 674 N N . ILE B 1 3 ? 6.785 -3.875 8.289 1 82.62 3 ILE B N 1
ATOM 675 C CA . ILE B 1 3 ? 7.012 -2.766 7.367 1 82.62 3 ILE B CA 1
ATOM 676 C C . ILE B 1 3 ? 6.379 -1.494 7.93 1 82.62 3 ILE B C 1
ATOM 678 O O . ILE B 1 3 ? 5.191 -1.483 8.266 1 82.62 3 ILE B O 1
ATOM 682 N N . LEU B 1 4 ? 7.227 -0.519 8.188 1 85.38 4 LEU B N 1
ATOM 683 C CA . LEU B 1 4 ? 6.758 0.73 8.781 1 85.38 4 LEU B CA 1
ATOM 684 C C . LEU B 1 4 ? 6.391 1.738 7.695 1 85.38 4 LEU B C 1
ATOM 686 O O . LEU B 1 4 ? 7.074 1.834 6.672 1 85.38 4 LEU B O 1
ATOM 690 N N . ASN B 1 5 ? 5.254 2.381 7.902 1 92.06 5 ASN B N 1
ATOM 691 C CA . ASN B 1 5 ? 4.867 3.525 7.086 1 92.06 5 ASN B CA 1
ATOM 692 C C . ASN B 1 5 ? 5.078 4.844 7.828 1 92.06 5 ASN B C 1
ATOM 694 O O . ASN B 1 5 ? 4.656 4.984 8.977 1 92.06 5 ASN B O 1
ATOM 698 N N . ARG B 1 6 ? 5.746 5.738 7.129 1 96.12 6 ARG B N 1
ATOM 699 C CA . ARG B 1 6 ? 6.043 7.02 7.77 1 96.12 6 ARG B CA 1
ATOM 700 C C . ARG B 1 6 ? 5.18 8.133 7.191 1 96.12 6 ARG B C 1
ATOM 702 O O . ARG B 1 6 ? 4.934 8.172 5.984 1 96.12 6 ARG B O 1
ATOM 709 N N . CYS B 1 7 ? 4.805 9.008 8.07 1 97.81 7 CYS B N 1
ATOM 710 C CA . CYS B 1 7 ? 4.055 10.195 7.676 1 97.81 7 CYS B CA 1
ATOM 711 C C . CYS B 1 7 ? 4.844 11.031 6.68 1 97.81 7 CYS B C 1
ATOM 713 O O . CYS B 1 7 ? 6.02 11.328 6.902 1 97.81 7 CYS B O 1
ATOM 715 N N . PRO B 1 8 ? 4.23 11.461 5.609 1 96.94 8 PRO B N 1
ATOM 716 C CA . PRO B 1 8 ? 4.965 12.266 4.625 1 96.94 8 PRO B CA 1
ATOM 717 C C . PRO B 1 8 ? 5.312 13.656 5.145 1 96.94 8 PRO B C 1
ATOM 719 O O . PRO B 1 8 ? 6.207 14.312 4.602 1 96.94 8 PRO B O 1
ATOM 722 N N . HIS B 1 9 ? 4.676 14.047 6.133 1 97.69 9 HIS B N 1
ATOM 723 C CA . HIS B 1 9 ? 4.879 15.406 6.629 1 97.69 9 HIS B CA 1
ATOM 724 C C . HIS B 1 9 ? 5.996 15.453 7.664 1 97.69 9 HIS B C 1
ATOM 726 O O . HIS B 1 9 ? 6.902 16.281 7.566 1 97.69 9 HIS B O 1
ATOM 732 N N . CYS B 1 10 ? 5.938 14.578 8.641 1 97.5 10 CYS B N 1
ATOM 733 C CA . CYS B 1 10 ? 6.871 14.711 9.758 1 97.5 10 CYS B CA 1
ATOM 734 C C . CYS B 1 10 ? 7.746 13.469 9.891 1 97.5 10 CYS B C 1
ATOM 736 O O . CYS B 1 10 ? 8.625 13.414 10.75 1 97.5 10 CYS B O 1
ATOM 738 N N . ARG B 1 11 ? 7.465 12.445 9.219 1 96.69 11 ARG B N 1
ATOM 739 C CA . ARG B 1 11 ? 8.258 11.234 9.078 1 96.69 11 ARG B CA 1
ATOM 740 C C . ARG B 1 11 ? 8.141 10.352 10.312 1 96.69 11 ARG B C 1
ATOM 742 O O . ARG B 1 11 ? 8.859 9.359 10.453 1 96.69 11 ARG B O 1
ATOM 749 N N . THR B 1 12 ? 7.25 10.703 11.211 1 97.81 12 THR B N 1
ATOM 750 C CA . THR B 1 12 ? 6.938 9.812 12.32 1 97.81 12 THR B CA 1
ATOM 751 C C . THR B 1 12 ? 6.152 8.594 11.844 1 97.81 12 THR B C 1
ATOM 753 O O . THR B 1 12 ? 5.469 8.656 10.812 1 97.81 12 THR B O 1
ATOM 756 N N . ARG B 1 13 ? 6.25 7.52 12.555 1 96.5 13 ARG B N 1
ATOM 757 C CA . ARG B 1 13 ? 5.531 6.301 12.195 1 96.5 13 ARG B CA 1
ATOM 758 C C . ARG B 1 13 ? 4.027 6.543 12.156 1 96.5 13 ARG B C 1
ATOM 760 O O . ARG B 1 13 ? 3.479 7.227 13.023 1 96.5 13 ARG B O 1
ATOM 767 N N . ALA B 1 14 ? 3.482 5.977 11.109 1 96.88 14 ALA B N 1
ATOM 768 C CA . ALA B 1 14 ? 2.027 6.004 10.984 1 96.88 14 ALA B CA 1
ATOM 769 C C . ALA B 1 14 ? 1.438 4.602 11.125 1 96.88 14 ALA B C 1
ATOM 771 O O . ALA B 1 14 ? 2.035 3.623 10.672 1 96.88 14 ALA B O 1
ATOM 772 N N . THR B 1 15 ? 0.245 4.566 11.703 1 95.69 15 THR B N 1
ATOM 773 C CA . THR B 1 15 ? -0.414 3.283 11.922 1 95.69 15 THR B CA 1
ATOM 774 C C . THR B 1 15 ? -1.6 3.115 10.977 1 95.69 15 THR B C 1
ATOM 776 O O . THR B 1 15 ? -2.375 4.051 10.773 1 95.69 15 THR B O 1
ATOM 779 N N . ALA B 1 16 ? -1.687 1.909 10.422 1 95.44 16 ALA B N 1
ATOM 780 C CA . ALA B 1 16 ? -2.861 1.583 9.609 1 95.44 16 ALA B CA 1
ATOM 781 C C . ALA B 1 16 ? -4.102 1.422 10.492 1 95.44 16 ALA B C 1
ATOM 783 O O . ALA B 1 16 ? -4.082 0.674 11.469 1 95.44 16 ALA B O 1
ATOM 784 N N . ARG B 1 17 ? -5.18 2.104 10.109 1 95.69 17 ARG B N 1
ATOM 785 C CA . ARG B 1 17 ? -6.371 2.107 10.953 1 95.69 17 ARG B CA 1
ATOM 786 C C . ARG B 1 17 ? -7.5 1.301 10.312 1 95.69 17 ARG B C 1
ATOM 788 O O . ARG B 1 17 ? -8.242 0.601 11.008 1 95.69 17 ARG B O 1
ATOM 795 N N . SER B 1 18 ? -7.711 1.435 9.062 1 95.75 18 SER B N 1
ATO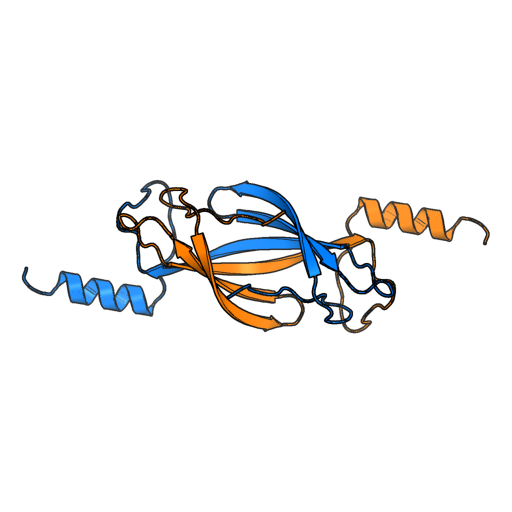M 796 C CA . SER B 1 18 ? -8.758 0.743 8.32 1 95.75 18 SER B CA 1
ATOM 797 C C . SER B 1 18 ? -8.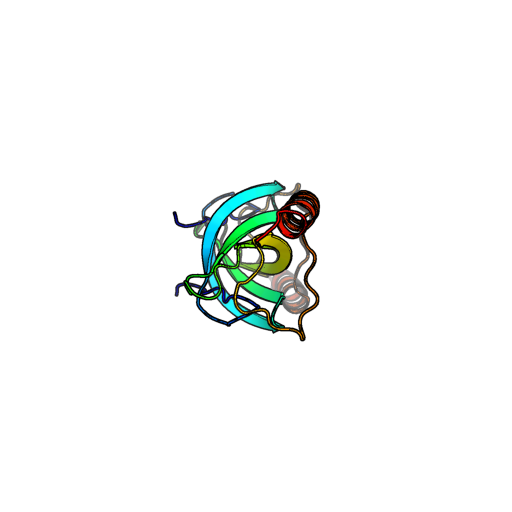328 0.484 6.875 1 95.75 18 SER B C 1
ATOM 799 O O . SER B 1 18 ? -7.348 1.059 6.402 1 95.75 18 SER B O 1
ATOM 801 N N . SER B 1 19 ? -8.93 -0.451 6.27 1 95.19 19 SER B N 1
ATOM 802 C CA . SER B 1 19 ? -8.648 -0.762 4.871 1 95.19 19 SER B CA 1
ATOM 803 C C . SER B 1 19 ? -9.93 -1.157 4.133 1 95.19 19 SER B C 1
ATOM 805 O O . SER B 1 19 ? -10.914 -1.548 4.754 1 95.19 19 SER B O 1
ATOM 807 N N . ARG B 1 20 ? -9.945 -0.916 2.891 1 95.31 20 ARG B N 1
ATOM 808 C CA . ARG B 1 20 ? -11.031 -1.303 1.997 1 95.31 20 ARG B CA 1
ATOM 809 C C . ARG B 1 20 ? -10.492 -1.972 0.737 1 95.31 20 ARG B C 1
ATOM 811 O O . ARG B 1 20 ? -9.672 -1.394 0.024 1 95.31 20 ARG B O 1
ATOM 818 N N . GLU B 1 21 ? -10.938 -3.184 0.566 1 95 21 GLU B N 1
ATOM 819 C CA . GLU B 1 21 ? -10.562 -3.896 -0.652 1 95 21 GLU B CA 1
ATOM 820 C C . GLU B 1 21 ? -11.414 -3.443 -1.837 1 95 21 GLU B C 1
ATOM 822 O O . GLU B 1 21 ? -12.617 -3.691 -1.873 1 95 21 GLU B O 1
ATOM 827 N N . MET B 1 22 ? -10.844 -2.777 -2.797 1 96.12 22 MET B N 1
ATOM 828 C CA . MET B 1 22 ? -11.555 -2.27 -3.965 1 96.12 22 MET B CA 1
ATOM 829 C C . MET B 1 22 ? -11.609 -3.32 -5.07 1 96.12 22 MET B C 1
ATOM 831 O O . MET B 1 22 ? -12.555 -3.352 -5.855 1 96.12 22 MET B O 1
ATOM 835 N N . SER B 1 23 ? -10.656 -4.16 -5.332 1 95.19 23 SER B N 1
ATOM 836 C CA . SER B 1 23 ? -10.547 -5.312 -6.219 1 95.19 23 SER B CA 1
ATOM 837 C C . SER B 1 23 ? -9.539 -6.328 -5.68 1 95.19 23 SER B C 1
ATOM 839 O O . SER B 1 23 ? -8.977 -6.137 -4.602 1 95.19 23 SER B O 1
ATOM 841 N N . LEU B 1 24 ? -9.234 -7.375 -6.391 1 93.5 24 LEU B N 1
ATOM 842 C CA . LEU B 1 24 ? -8.305 -8.414 -5.957 1 93.5 24 LEU B CA 1
ATOM 843 C C . LEU B 1 24 ? -6.871 -7.891 -5.949 1 93.5 24 LEU B C 1
ATOM 845 O O . LEU B 1 24 ? -6 -8.469 -5.297 1 93.5 24 LEU B O 1
ATOM 849 N N . THR B 1 25 ? -6.672 -6.809 -6.734 1 95.94 25 THR B N 1
ATOM 850 C CA . THR B 1 25 ? -5.301 -6.344 -6.91 1 95.94 25 THR B CA 1
ATOM 851 C C . THR B 1 25 ? -5.152 -4.902 -6.434 1 95.94 25 THR B C 1
ATOM 853 O O . THR B 1 25 ? -4.148 -4.246 -6.719 1 95.94 25 THR B O 1
ATOM 856 N N . PHE B 1 26 ? -6.273 -4.352 -5.832 1 96.69 26 PHE B N 1
ATOM 857 C CA . PHE B 1 26 ? -6.262 -2.945 -5.445 1 96.69 26 PHE B CA 1
ATOM 858 C C . PHE B 1 26 ? -6.984 -2.742 -4.117 1 96.69 26 PHE B C 1
ATOM 860 O O . PHE B 1 26 ? -8.125 -3.178 -3.951 1 96.69 26 PHE B O 1
ATOM 867 N N . ARG B 1 27 ? -6.34 -2.053 -3.18 1 96.75 27 ARG B N 1
ATOM 868 C CA . ARG B 1 27 ? -6.883 -1.765 -1.856 1 96.75 27 ARG B CA 1
ATOM 869 C C . ARG B 1 27 ? -6.48 -0.368 -1.393 1 96.75 27 ARG B C 1
ATOM 871 O O . ARG B 1 27 ? -5.418 0.133 -1.764 1 96.75 27 ARG B O 1
ATOM 878 N N . GLU B 1 28 ? -7.375 0.212 -0.494 1 97.31 28 GLU B N 1
ATOM 879 C CA . GLU B 1 28 ? -7.055 1.474 0.168 1 97.31 28 GLU B CA 1
ATOM 880 C C . GLU B 1 28 ? -6.859 1.274 1.669 1 97.31 28 GLU B C 1
ATOM 882 O O . GLU B 1 28 ? -7.633 0.561 2.311 1 97.31 28 GLU B O 1
ATOM 887 N N . VAL B 1 29 ? -5.875 1.868 2.145 1 96.88 29 VAL B N 1
ATOM 888 C CA . VAL B 1 29 ? -5.613 1.794 3.58 1 96.88 29 VAL B CA 1
ATOM 889 C C . VAL B 1 29 ? -5.543 3.203 4.164 1 96.88 29 VAL B C 1
ATOM 891 O O . VAL B 1 29 ? -4.934 4.098 3.576 1 96.88 29 VAL B O 1
ATOM 894 N N . THR B 1 30 ? -6.168 3.383 5.281 1 97.62 30 THR B N 1
ATOM 895 C CA . THR B 1 30 ? -6.113 4.652 6 1 97.62 30 THR B CA 1
ATOM 896 C C . THR B 1 30 ? -5.047 4.609 7.09 1 97.62 30 THR B C 1
ATOM 898 O O . THR B 1 30 ? -5.066 3.727 7.949 1 97.62 30 THR B O 1
ATOM 901 N N . TYR B 1 31 ? -4.164 5.59 6.973 1 97.38 31 TYR B N 1
ATOM 902 C CA . TYR B 1 31 ? -3.102 5.695 7.965 1 97.38 31 TYR B CA 1
ATOM 903 C C . TYR B 1 31 ? -3.305 6.914 8.859 1 97.38 31 TYR B C 1
ATOM 905 O O . TYR B 1 31 ? -3.807 7.945 8.406 1 97.38 31 TYR B O 1
ATOM 913 N N . GLN B 1 32 ? -2.818 6.711 10.094 1 98.19 32 GLN B N 1
ATOM 914 C CA . GLN B 1 32 ? -2.797 7.816 11.039 1 98.19 32 GLN B CA 1
ATOM 915 C C . GLN B 1 32 ? -1.402 8.008 11.633 1 98.19 32 GLN B C 1
ATOM 917 O O . GLN B 1 32 ? -0.806 7.066 12.148 1 98.19 32 GLN B O 1
ATOM 922 N N . CYS B 1 33 ? -0.932 9.242 11.469 1 98.38 33 CYS B N 1
ATOM 923 C CA . CYS B 1 33 ? 0.365 9.594 12.039 1 98.38 33 CYS B CA 1
ATOM 924 C C . CYS B 1 33 ? 0.333 9.492 13.555 1 98.38 33 CYS B C 1
ATOM 926 O O . CYS B 1 33 ? -0.625 9.945 14.195 1 98.38 33 CYS B O 1
ATOM 928 N N . ASN B 1 34 ? 1.466 9 14.156 1 98.19 34 ASN B N 1
ATOM 929 C CA . ASN B 1 34 ? 1.526 8.797 15.602 1 98.19 34 ASN B CA 1
ATOM 930 C C . ASN B 1 34 ? 2.092 10.023 16.312 1 98.19 34 ASN B C 1
ATOM 932 O O . ASN B 1 34 ? 2.221 10.023 17.547 1 98.19 34 ASN B O 1
ATOM 936 N N . ASN B 1 35 ? 2.523 11.062 15.625 1 98.44 35 ASN B N 1
ATOM 937 C CA . ASN B 1 35 ? 2.965 12.32 16.219 1 98.44 35 ASN B CA 1
ATOM 938 C C . ASN B 1 35 ? 1.783 13.203 16.594 1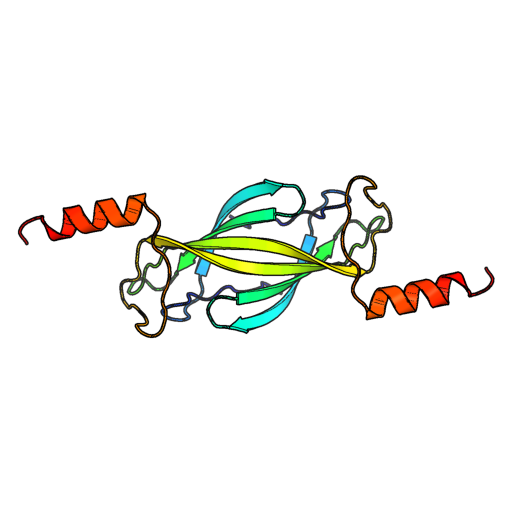 98.44 35 ASN B C 1
ATOM 940 O O . ASN B 1 35 ? 1.073 13.711 15.727 1 98.44 35 ASN B O 1
ATOM 944 N N . PRO B 1 36 ? 1.623 13.398 17.906 1 98.06 36 PRO B N 1
ATOM 945 C CA . PRO B 1 36 ? 0.46 14.188 1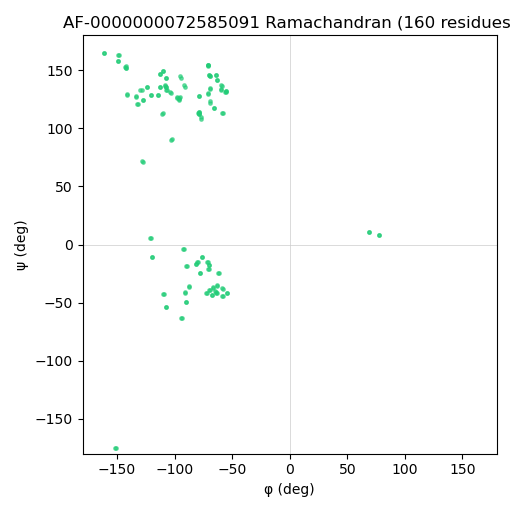8.328 1 98.06 36 PRO B CA 1
ATOM 946 C C . PRO B 1 36 ? 0.491 15.617 17.797 1 98.06 36 PRO B C 1
ATOM 948 O O . PRO B 1 36 ? -0.558 16.25 17.656 1 98.06 36 PRO B O 1
ATOM 951 N N . GLU B 1 37 ? 1.648 16.172 17.484 1 98.38 37 GLU B N 1
ATOM 952 C CA . GLU B 1 37 ? 1.762 17.531 16.953 1 98.38 37 GLU B CA 1
ATOM 953 C C . GLU B 1 37 ? 1.404 17.578 15.469 1 98.38 37 GLU B C 1
ATOM 955 O O . GLU B 1 37 ? 1.063 18.625 14.938 1 98.38 37 GLU B O 1
ATOM 960 N N . CYS B 1 38 ? 1.497 16.562 14.734 1 98.31 38 CYS B N 1
ATOM 961 C CA . CYS B 1 38 ? 1.178 16.438 13.32 1 98.31 38 CYS B CA 1
ATOM 962 C C . CYS B 1 38 ? -0.248 15.93 13.125 1 98.31 38 CYS B C 1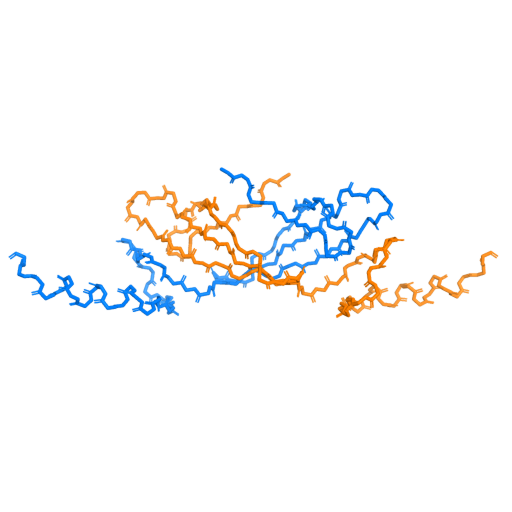
ATOM 964 O O . CYS B 1 38 ? -1.087 16.625 12.555 1 98.31 38 CYS B O 1
ATOM 966 N N . GLY B 1 39 ? -0.592 14.758 13.547 1 98 39 GLY B N 1
ATOM 967 C CA . GLY B 1 39 ? -1.93 14.188 13.539 1 98 39 GLY B CA 1
ATOM 968 C C . GLY B 1 39 ? -2.447 13.891 12.148 1 98 39 GLY B C 1
ATOM 969 O O . GLY B 1 39 ? -3.643 13.656 11.961 1 98 39 GLY B O 1
ATOM 970 N N . HIS B 1 40 ? -1.644 13.953 11.148 1 98.06 40 HIS B N 1
ATOM 971 C CA . HIS B 1 40 ? -2.045 13.734 9.766 1 98.06 40 HIS B CA 1
ATOM 972 C C . HIS B 1 40 ? -2.725 12.383 9.594 1 98.06 40 HIS B C 1
ATOM 974 O O . HIS B 1 40 ? -2.273 11.383 10.164 1 98.06 40 HIS B O 1
ATOM 980 N N . THR B 1 41 ? -3.908 12.32 8.914 1 98.31 41 THR B N 1
ATOM 981 C CA . THR B 1 41 ? -4.594 11.109 8.492 1 98.31 41 THR B CA 1
ATOM 982 C C . THR B 1 41 ? -4.77 11.078 6.98 1 98.31 41 THR B C 1
ATOM 984 O O . THR B 1 41 ? -5.223 12.055 6.383 1 98.31 41 THR B O 1
ATOM 987 N N . TYR B 1 42 ? -4.371 10 6.402 1 98.06 42 TYR B N 1
ATOM 988 C CA . TYR B 1 42 ? -4.34 9.977 4.941 1 98.06 42 TYR B CA 1
ATOM 989 C C . TYR B 1 42 ? -4.602 8.578 4.414 1 98.06 42 TYR B C 1
ATOM 991 O O . TYR B 1 42 ? -4.508 7.598 5.156 1 98.06 42 TYR B O 1
ATOM 999 N N . VAL B 1 43 ? -4.922 8.492 3.188 1 98.25 43 VAL B N 1
ATOM 1000 C CA . VAL B 1 43 ? -5.219 7.238 2.506 1 98.25 43 VAL B CA 1
ATOM 1001 C C . VAL B 1 43 ? -4.074 6.879 1.561 1 98.25 43 VAL B C 1
ATOM 1003 O O . VAL B 1 43 ? -3.559 7.738 0.845 1 98.25 43 VAL B O 1
ATOM 1006 N N . VAL B 1 44 ? -3.705 5.633 1.611 1 97.56 44 VAL B N 1
ATOM 1007 C CA . VAL B 1 44 ? -2.686 5.086 0.722 1 97.56 44 VAL B CA 1
ATOM 1008 C C . VAL B 1 44 ? -3.314 4.055 -0.212 1 97.56 44 VAL B C 1
ATOM 1010 O O . VAL B 1 44 ? -4.07 3.186 0.231 1 97.56 44 VAL B O 1
ATOM 1013 N N . ASN B 1 45 ? -3.074 4.227 -1.502 1 97.81 45 ASN B N 1
ATOM 1014 C CA . ASN B 1 45 ? -3.424 3.191 -2.467 1 97.81 45 ASN B CA 1
ATOM 1015 C C . ASN B 1 45 ? -2.398 2.062 -2.473 1 97.81 45 ASN B C 1
ATOM 1017 O O . ASN B 1 45 ? -1.198 2.309 -2.6 1 97.81 45 ASN B O 1
ATOM 1021 N N . MET B 1 46 ? -2.928 0.878 -2.332 1 97.38 46 MET B N 1
ATOM 1022 C CA . MET B 1 46 ? -2.111 -0.325 -2.463 1 97.38 46 MET B CA 1
ATOM 1023 C C . MET B 1 46 ? -2.475 -1.094 -3.729 1 97.38 46 MET B C 1
ATOM 1025 O O . MET B 1 46 ? -3.529 -1.726 -3.795 1 97.38 46 MET B O 1
ATOM 1029 N N . GLU B 1 47 ? -1.548 -1.143 -4.715 1 97.38 47 GLU B N 1
ATOM 1030 C CA . GLU B 1 47 ? -1.836 -1.742 -6.016 1 97.38 47 GLU B CA 1
ATOM 1031 C C . GLU B 1 47 ? -0.771 -2.766 -6.398 1 97.38 47 GLU B C 1
ATOM 1033 O O . GLU B 1 47 ? 0.426 -2.486 -6.316 1 97.38 47 GLU B O 1
ATOM 1038 N N . PHE B 1 48 ? -1.314 -3.9 -6.832 1 97.12 48 PHE B N 1
ATOM 1039 C CA . PHE B 1 48 ? -0.392 -4.902 -7.348 1 97.12 48 PHE B CA 1
ATOM 1040 C C . PHE B 1 48 ? 0.461 -4.328 -8.469 1 97.12 48 PHE B C 1
ATOM 1042 O O . PHE B 1 48 ? -0.063 -3.723 -9.406 1 97.12 48 PHE B O 1
ATOM 1049 N N . ALA B 1 49 ? 1.779 -4.555 -8.367 1 97.31 49 ALA B N 1
ATOM 1050 C CA . ALA B 1 49 ? 2.66 -4.012 -9.398 1 97.31 49 ALA B CA 1
ATOM 1051 C C . ALA B 1 49 ? 3.186 -5.117 -10.305 1 97.31 49 ALA B C 1
ATOM 1053 O O . ALA B 1 49 ? 3.047 -5.039 -11.531 1 97.31 49 ALA B O 1
ATOM 1054 N N . ARG B 1 50 ? 3.793 -6.156 -9.727 1 96.81 50 ARG B N 1
ATOM 1055 C CA . ARG B 1 50 ? 4.383 -7.219 -10.539 1 96.81 50 ARG B CA 1
ATOM 1056 C C . ARG B 1 50 ? 4.605 -8.484 -9.711 1 96.81 50 ARG B C 1
ATOM 1058 O O . ARG B 1 50 ? 4.703 -8.414 -8.484 1 96.81 50 ARG B O 1
ATOM 1065 N N . THR B 1 51 ? 4.84 -9.602 -10.469 1 97.19 51 THR B N 1
ATOM 1066 C CA . THR B 1 51 ? 5.129 -10.891 -9.852 1 97.19 51 THR B CA 1
ATOM 1067 C C . THR B 1 51 ? 6.633 -11.156 -9.82 1 97.19 51 THR B C 1
ATOM 1069 O O . THR B 1 51 ? 7.316 -10.984 -10.836 1 97.19 51 THR B O 1
ATOM 1072 N N . LEU B 1 52 ? 7.086 -11.43 -8.664 1 97 52 LEU B N 1
ATOM 1073 C CA . LEU B 1 52 ? 8.484 -11.82 -8.547 1 97 52 LEU B CA 1
ATOM 1074 C C . LEU B 1 52 ? 8.633 -13.336 -8.664 1 97 52 LEU B C 1
ATOM 1076 O O . LEU B 1 52 ? 9.617 -13.828 -9.234 1 97 52 LEU B O 1
ATOM 1080 N N . SER B 1 53 ? 7.762 -14.086 -8.07 1 96.81 53 SER B N 1
ATOM 1081 C CA . SER B 1 53 ? 7.664 -15.539 -8.164 1 96.81 53 SER B CA 1
ATOM 1082 C C . SER B 1 53 ? 6.227 -15.977 -8.398 1 96.81 53 SER B C 1
ATOM 1084 O O . SER B 1 53 ? 5.328 -15.633 -7.625 1 96.81 53 SER B O 1
ATOM 1086 N N . PRO B 1 54 ? 6.023 -16.781 -9.422 1 95.94 54 PRO B N 1
ATOM 1087 C CA . PRO B 1 54 ? 4.645 -17.125 -9.789 1 95.94 54 PRO B CA 1
ATOM 1088 C C . PRO B 1 54 ? 3.988 -18.062 -8.773 1 95.94 54 PRO B C 1
ATOM 1090 O O . PRO B 1 54 ? 4.68 -18.797 -8.07 1 95.94 54 PRO B O 1
ATOM 1093 N N . SER B 1 55 ? 2.711 -17.922 -8.789 1 97.12 55 SER B N 1
ATOM 1094 C CA . SER B 1 55 ? 1.903 -18.75 -7.902 1 97.12 55 SER B CA 1
ATOM 1095 C C . SER B 1 55 ? 1.921 -20.203 -8.352 1 97.12 55 SER B C 1
ATOM 1097 O O . SER B 1 55 ? 1.876 -20.5 -9.547 1 97.12 55 SER B O 1
ATOM 1099 N N . GLY B 1 56 ? 1.871 -21.141 -7.305 1 96.81 56 GLY B N 1
ATOM 1100 C CA . GLY B 1 56 ? 1.703 -22.562 -7.582 1 96.81 56 GLY B CA 1
ATOM 1101 C C . GLY B 1 56 ? 0.259 -22.953 -7.832 1 96.81 56 GLY B C 1
ATOM 1102 O O . GLY B 1 56 ? -0.017 -24.047 -8.328 1 96.81 56 GLY B O 1
ATOM 1103 N N . THR B 1 57 ? -0.713 -22.156 -7.484 1 96.31 57 THR B N 1
ATOM 1104 C CA . THR B 1 57 ? -2.145 -22.328 -7.715 1 96.31 57 THR B CA 1
ATOM 1105 C C . THR B 1 57 ? -2.734 -21.078 -8.375 1 96.31 57 THR B C 1
ATOM 1107 O O . THR B 1 57 ? -3.564 -20.391 -7.781 1 96.31 57 THR B O 1
ATOM 1110 N N . PRO B 1 58 ? -2.422 -20.844 -9.641 1 95.75 58 PRO B N 1
ATOM 1111 C CA . PRO B 1 58 ? -2.779 -19.562 -10.273 1 95.75 58 PRO B CA 1
ATOM 1112 C C . PRO B 1 58 ? -4.285 -19.406 -10.469 1 95.75 58 PRO B C 1
ATOM 1114 O O . PRO B 1 58 ? -4.973 -20.375 -10.797 1 95.75 58 PRO B O 1
ATOM 1117 N N . ASN B 1 59 ? -4.715 -18.203 -10.078 1 95.75 59 ASN B N 1
ATOM 1118 C CA . ASN B 1 59 ? -6.043 -17.797 -10.516 1 95.75 59 ASN B CA 1
ATOM 1119 C C . ASN B 1 59 ? -6.031 -17.312 -11.961 1 95.75 59 ASN B C 1
ATOM 1121 O O . ASN B 1 59 ? -5.527 -16.219 -12.258 1 95.75 59 ASN B O 1
ATOM 1125 N N . LEU B 1 60 ? -6.684 -18.031 -12.805 1 91.5 60 LEU B N 1
ATOM 1126 C CA . LEU B 1 60 ? -6.582 -17.812 -14.25 1 91.5 60 LEU B CA 1
ATOM 1127 C C . LEU B 1 60 ? -7.391 -16.594 -14.672 1 91.5 60 LEU B C 1
ATOM 1129 O O . LEU B 1 60 ? -7.223 -16.094 -15.789 1 91.5 60 LEU B O 1
ATOM 1133 N N . SER B 1 61 ? -8.188 -16.062 -13.828 1 92.12 61 SER B N 1
ATOM 1134 C CA . SER B 1 61 ? -8.969 -14.867 -14.148 1 92.12 61 SER B CA 1
ATOM 1135 C C . SER B 1 61 ? -8.117 -13.609 -14.008 1 92.12 61 SER B C 1
ATOM 1137 O O . SER B 1 61 ? -8.539 -12.523 -14.422 1 92.12 61 SER B O 1
ATOM 1139 N N . LEU B 1 62 ? -7 -13.789 -13.359 1 92.5 62 LEU B N 1
ATOM 1140 C CA . LEU B 1 62 ? -6.137 -12.648 -13.094 1 92.5 62 LEU B CA 1
ATOM 1141 C C . LEU B 1 62 ? -5.039 -12.539 -14.141 1 92.5 62 LEU B C 1
ATOM 1143 O O . LEU B 1 62 ? -4.473 -13.547 -14.562 1 92.5 62 LEU B O 1
ATOM 1147 N N . ASN B 1 63 ? -4.953 -11.445 -14.711 1 88.75 63 ASN B N 1
ATOM 1148 C CA . ASN B 1 63 ? -3.836 -11.148 -15.602 1 88.75 63 ASN B CA 1
ATOM 1149 C C . ASN B 1 63 ? -2.793 -10.266 -14.922 1 88.75 63 ASN B C 1
ATOM 1151 O O . ASN B 1 63 ? -2.832 -9.039 -15.039 1 88.75 63 ASN B O 1
ATOM 1155 N N . LEU B 1 64 ? -1.79 -10.891 -14.273 1 92 64 LEU B N 1
ATOM 1156 C CA . LEU B 1 64 ? -0.783 -10.172 -13.508 1 92 64 LEU B CA 1
ATOM 1157 C C . LEU B 1 64 ? 0.558 -10.172 -14.234 1 92 64 LEU B C 1
ATOM 1159 O O . LEU B 1 64 ? 1.019 -11.219 -14.695 1 92 64 LEU B O 1
ATOM 1163 N N . PRO B 1 65 ? 1.094 -9.047 -14.273 1 91.19 65 PRO B N 1
ATOM 1164 C CA . PRO B 1 65 ? 2.379 -8.961 -14.977 1 91.19 65 PRO B CA 1
ATOM 1165 C C . PRO B 1 65 ? 3.502 -9.68 -14.234 1 91.19 65 PRO B C 1
ATOM 1167 O O . PRO B 1 65 ? 3.537 -9.672 -13 1 91.19 65 PRO B O 1
ATOM 1170 N N . LEU B 1 66 ? 4.379 -10.266 -15.047 1 91.5 66 LEU B N 1
ATOM 1171 C CA . LEU B 1 66 ? 5.594 -10.867 -14.508 1 91.5 66 LEU B CA 1
ATOM 1172 C C . LEU B 1 66 ? 6.762 -9.891 -14.57 1 91.5 66 LEU B C 1
ATOM 1174 O O . LEU B 1 66 ? 6.895 -9.141 -15.547 1 91.5 66 LEU B O 1
ATOM 1178 N N . SER B 1 67 ? 7.598 -9.938 -13.578 1 92.19 67 SER B N 1
ATOM 1179 C CA . SER B 1 67 ? 8.836 -9.172 -13.711 1 92.19 67 SER B CA 1
ATOM 1180 C C . SER B 1 67 ? 9.695 -9.703 -14.852 1 92.19 67 SER B C 1
ATOM 1182 O O . SER B 1 67 ? 9.641 -10.891 -15.172 1 92.19 67 SER B O 1
ATOM 1184 N N . PRO B 1 68 ? 10.398 -8.75 -15.508 1 88.44 68 PRO B N 1
ATOM 1185 C CA . PRO B 1 68 ? 11.195 -9.188 -16.656 1 88.44 68 PRO B CA 1
ATOM 1186 C C . PRO B 1 68 ? 12.156 -10.328 -16.297 1 88.44 68 PRO B C 1
ATOM 1188 O O . PRO B 1 68 ? 12.312 -11.266 -17.078 1 88.44 68 PRO B O 1
ATOM 1191 N N . HIS B 1 69 ? 12.766 -10.281 -15.242 1 88.06 69 HIS B N 1
ATOM 1192 C CA . HIS B 1 69 ? 13.734 -11.305 -14.859 1 88.06 69 HIS B CA 1
ATOM 1193 C C . HIS B 1 69 ? 13.055 -12.648 -14.617 1 88.06 69 HIS B C 1
ATOM 1195 O O . HIS B 1 69 ? 13.594 -13.695 -14.984 1 88.06 69 HIS B O 1
ATOM 1201 N N . VAL B 1 70 ? 11.977 -12.609 -14.086 1 85.5 70 VAL B N 1
ATOM 1202 C CA . VAL B 1 70 ? 11.258 -13.844 -13.789 1 85.5 70 VAL B CA 1
ATOM 1203 C C . VAL B 1 70 ? 10.789 -14.5 -15.086 1 85.5 70 VAL B C 1
ATOM 1205 O O . VAL B 1 70 ? 10.875 -15.719 -15.234 1 85.5 70 VAL B O 1
ATOM 1208 N N . ARG B 1 71 ? 10.383 -13.664 -15.953 1 86.75 71 ARG B N 1
ATOM 1209 C CA . ARG B 1 71 ? 9.945 -14.188 -17.234 1 86.75 71 ARG B CA 1
ATOM 1210 C C . ARG B 1 71 ? 11.062 -14.969 -17.922 1 86.75 71 ARG B C 1
ATOM 1212 O O . ARG B 1 71 ? 10.836 -16.062 -18.438 1 86.75 71 ARG B O 1
ATOM 1219 N N . GLU B 1 72 ? 12.172 -14.391 -17.875 1 88.06 72 GLU B N 1
ATOM 1220 C CA . GLU B 1 72 ? 13.336 -15.023 -18.484 1 88.06 72 GLU B CA 1
ATOM 1221 C C . GLU B 1 72 ? 13.695 -16.328 -17.797 1 88.06 72 GLU B C 1
ATOM 1223 O O . GLU B 1 72 ? 13.984 -17.328 -18.453 1 88.06 72 GLU B O 1
ATOM 1228 N N . ARG B 1 73 ? 13.617 -16.344 -16.562 1 86 73 ARG B N 1
ATOM 1229 C CA . ARG B 1 73 ? 13.969 -17.531 -15.773 1 86 73 ARG B CA 1
ATOM 1230 C C . ARG B 1 73 ? 12.977 -18.656 -16.016 1 86 73 ARG B C 1
ATOM 1232 O O . ARG B 1 73 ? 13.367 -19.812 -16.156 1 86 73 ARG B O 1
ATOM 1239 N N . LEU B 1 74 ? 11.781 -18.328 -16.047 1 84.5 74 LEU B N 1
ATOM 1240 C CA . LEU B 1 74 ? 10.758 -19.328 -16.266 1 84.5 74 LEU B CA 1
ATOM 1241 C C . LEU B 1 74 ? 10.906 -19.969 -17.641 1 84.5 74 LEU B C 1
ATOM 1243 O O . LEU B 1 74 ? 10.789 -21.188 -17.797 1 84.5 74 LEU B O 1
ATOM 1247 N N . ALA B 1 75 ? 11.203 -19.125 -18.656 1 86.38 75 ALA B N 1
ATOM 1248 C CA . ALA B 1 75 ? 11.43 -19.625 -20 1 86.38 75 ALA B CA 1
ATOM 1249 C C . ALA B 1 75 ? 12.578 -20.641 -20.031 1 86.38 75 ALA B C 1
ATOM 1251 O O . ALA B 1 75 ? 12.5 -21.656 -20.719 1 86.38 75 ALA B O 1
ATOM 1252 N N . GLN B 1 76 ? 13.508 -20.422 -19.328 1 85.12 76 GLN B N 1
ATOM 1253 C CA . GLN B 1 76 ? 14.672 -21.312 -19.266 1 85.12 76 GLN B CA 1
ATOM 1254 C C . GLN B 1 76 ? 14.336 -22.609 -18.547 1 85.12 76 GLN B C 1
ATOM 1256 O O . GLN B 1 76 ? 14.781 -23.688 -18.969 1 85.12 76 GLN B O 1
ATOM 1261 N N . GLN B 1 77 ? 13.602 -22.484 -17.469 1 83.25 77 GLN B N 1
ATOM 1262 C CA . GLN B 1 77 ? 13.227 -23.672 -16.703 1 83.25 77 GLN B CA 1
ATOM 1263 C C . GLN B 1 77 ? 12.352 -24.609 -17.547 1 83.25 77 GLN B C 1
ATOM 1265 O O . GLN B 1 77 ? 12.461 -25.828 -17.438 1 83.25 77 GLN B O 1
ATOM 1270 N N . LEU B 1 78 ? 11.523 -23.984 -18.359 1 82.5 78 LEU B N 1
ATOM 1271 C CA . LEU B 1 78 ? 10.625 -24.781 -19.188 1 82.5 78 LEU B CA 1
ATOM 1272 C C . LEU B 1 78 ? 11.398 -25.5 -20.297 1 82.5 78 LEU B C 1
ATOM 1274 O O . LEU B 1 78 ? 10.906 -26.469 -20.875 1 82.5 78 LEU B O 1
ATOM 1278 N N . GLU B 1 79 ? 12.586 -25.062 -20.5 1 83.25 79 GLU B N 1
ATOM 1279 C CA . GLU B 1 79 ? 13.422 -25.688 -21.531 1 83.25 79 GLU B CA 1
ATOM 1280 C C . GLU B 1 79 ? 14.234 -26.844 -20.938 1 83.25 79 GLU B C 1
ATOM 1282 O O . GLU B 1 79 ? 14.836 -27.625 -21.672 1 83.25 79 GLU B O 1
ATOM 1287 N N . LEU B 1 80 ? 14.352 -26.844 -19.625 1 77.31 80 LEU B N 1
ATOM 1288 C CA . LEU B 1 80 ? 15.102 -27.938 -19 1 77.31 80 LEU B CA 1
ATOM 1289 C C . LEU B 1 80 ? 14.359 -29.25 -19.125 1 77.31 80 LEU B C 1
ATOM 1291 O O . LEU B 1 80 ? 13.156 -29.312 -18.875 1 77.31 80 LEU B O 1
ATOM 1295 N N . PRO B 1 81 ? 14.898 -30.234 -19.656 1 71.44 81 PRO B N 1
ATOM 1296 C CA . PRO B 1 81 ? 14.266 -31.547 -19.766 1 71.44 81 PRO B CA 1
ATOM 1297 C C . PRO B 1 81 ? 13.891 -32.125 -18.406 1 71.44 81 PRO B C 1
ATOM 1299 O O . PRO B 1 81 ? 14.633 -31.969 -17.438 1 71.44 81 PRO B O 1
ATOM 1302 N N . VAL B 1 82 ? 12.492 -32.25 -18.156 1 59.47 82 VAL B N 1
ATOM 1303 C CA . VAL B 1 82 ? 12.07 -32.938 -16.938 1 59.47 82 VAL B CA 1
ATOM 1304 C C . VAL B 1 82 ? 12.578 -34.375 -16.969 1 59.47 82 VAL B C 1
ATOM 1306 O O . VAL B 1 82 ? 12.719 -34.969 -18.047 1 59.47 82 VAL B O 1
#

Organism: Burkholderia pseudomallei (strain K96243) (NCBI:txid272560)

Secondary structure (DSSP, 8-state):
----EE-TTT--EEEEEEEEEEETTEEEEEEEES-TTT--EEEEEEEEEEEEE--SS--TT---PBPHHHHHHHHHHHHS--/--PPEE-TTT--EEEEEEEEEEETTEEEEEEEES-TTT--EEEEEEEEEEEEE--SS--TT---PBPHHHHHHHHHHHHS--

Radius of gyration: 19.19 Å; Cα contacts (8 Å, |Δi|>4): 340; chains: 2; bounding box: 31×67×40 Å